Protein AF-A0A7S2ST32-F1 (afdb_monomer_lite)

Secondary structure (DSSP, 8-state):
----------------HHHHHHSTT---HHHHHHHHHHHHTTS-GGG-EEEEET-TTSHHHHHHHHHS--SEEEEEESSHHHHHHHHHHHHHHTT---TTSTT--SPP-EEEEES-TTSTTSSTT-TTTTS--

Foldseek 3Di:
DDDDDDDDDDDDPDPDPVVVVVCVPVDPLVVLVVVVCVVCPPPDQCDAEAEAEQCFLVPSQQSCQFQTNHVEREYEHQDVVRQVNNVVVVVVLQPDQCCVPPRTHRGHHYYYDHHHPVCQPVDPVRPCVPRPD

InterPro domains:
  IPR025789 Histone-lysine N-methyltransferase DOT1 domain [PF08123] (18-84)
  IPR029063 S-adenosyl-L-methionine-dependent methyltransferase superfamily [G3DSA:3.40.50.150] (15-133)
  IPR029063 S-adenosyl-L-methionine-dependent methyltransferase superfamily [SSF53335] (20-125)

Structure (mmCIF, N/CA/C/O backbone):
data_AF-A0A7S2ST32-F1
#
_entry.id   AF-A0A7S2ST32-F1
#
loop_
_atom_site.group_PDB
_atom_site.id
_atom_site.type_symbol
_atom_site.label_atom_id
_atom_site.label_alt_id
_atom_site.label_comp_id
_atom_site.label_asym_id
_atom_site.label_entity_id
_atom_site.label_seq_id
_atom_site.pdbx_PDB_ins_code
_atom_site.Cartn_x
_atom_site.Cartn_y
_atom_site.Cartn_z
_atom_site.occupancy
_atom_site.B_iso_or_equiv
_atom_site.auth_seq_id
_atom_site.auth_comp_id
_atom_site.auth_asym_id
_atom_site.auth_atom_id
_atom_site.pdbx_PDB_model_num
ATOM 1 N N . ALA A 1 1 ? -53.419 -14.654 -9.054 1.00 35.00 1 ALA A N 1
ATOM 2 C CA . ALA A 1 1 ? -52.667 -15.458 -10.040 1.00 35.00 1 ALA A CA 1
ATOM 3 C C . ALA A 1 1 ? -51.861 -14.472 -10.880 1.00 35.00 1 ALA A C 1
ATOM 5 O O . ALA A 1 1 ? -52.473 -13.630 -11.513 1.00 35.00 1 ALA A O 1
ATOM 6 N N . ALA A 1 2 ? -50.583 -14.254 -10.579 1.00 35.00 2 ALA A N 1
ATOM 7 C CA . ALA A 1 2 ? -49.409 -15.075 -10.908 1.00 35.00 2 ALA A CA 1
ATOM 8 C C . ALA A 1 2 ? -48.712 -14.560 -12.188 1.00 35.00 2 ALA A C 1
ATOM 10 O O . ALA A 1 2 ? -49.330 -14.404 -13.232 1.00 35.00 2 ALA A O 1
ATOM 11 N N . GLN A 1 3 ? -47.431 -14.251 -11.986 1.00 42.06 3 GLN A N 1
ATOM 12 C CA . GLN A 1 3 ? -46.360 -13.736 -12.847 1.00 42.06 3 GLN A CA 1
ATOM 13 C C . GLN A 1 3 ? -46.232 -14.396 -14.234 1.00 42.06 3 GLN A C 1
ATOM 15 O O . GLN A 1 3 ? -46.469 -15.594 -14.341 1.00 42.06 3 GLN A O 1
ATOM 20 N N . HIS A 1 4 ? -45.645 -13.683 -15.213 1.00 35.12 4 HIS A N 1
ATOM 21 C CA . HIS A 1 4 ? -44.395 -14.154 -15.834 1.00 35.12 4 HIS A CA 1
ATOM 22 C C . HIS A 1 4 ? -43.580 -13.045 -16.532 1.00 35.12 4 HIS A C 1
ATOM 24 O O . HIS A 1 4 ? -44.125 -12.072 -17.045 1.00 35.12 4 HIS A O 1
ATOM 30 N N . LEU A 1 5 ? -42.259 -13.226 -16.472 1.00 42.00 5 LEU A N 1
ATOM 31 C CA . LEU A 1 5 ? -41.159 -12.344 -16.869 1.00 42.00 5 LEU A CA 1
ATOM 32 C C . LEU A 1 5 ? -40.861 -12.424 -18.374 1.00 42.00 5 LEU A C 1
ATOM 34 O O . LEU A 1 5 ? -40.999 -13.485 -18.974 1.00 42.00 5 LEU A O 1
ATOM 38 N N . GLY A 1 6 ? -40.341 -11.335 -18.943 1.00 32.62 6 GLY A N 1
ATOM 39 C CA . GLY A 1 6 ? -39.681 -11.323 -20.249 1.00 32.62 6 GLY A CA 1
ATOM 40 C C . GLY A 1 6 ? -38.328 -10.628 -20.139 1.00 32.62 6 GLY A C 1
ATOM 41 O O . GLY A 1 6 ? -38.267 -9.410 -20.005 1.00 32.62 6 GLY A O 1
ATOM 42 N N . ALA A 1 7 ? -37.255 -11.418 -20.148 1.00 41.38 7 ALA A N 1
ATOM 43 C CA . ALA A 1 7 ? -35.873 -10.960 -20.176 1.00 41.38 7 ALA A CA 1
ATOM 44 C C . ALA A 1 7 ? -35.538 -10.346 -21.547 1.00 41.38 7 ALA A C 1
ATOM 46 O O . ALA A 1 7 ? -35.678 -11.007 -22.574 1.00 41.38 7 ALA A O 1
ATOM 47 N N . GLY A 1 8 ? -35.085 -9.091 -21.558 1.00 31.91 8 GLY A N 1
ATOM 48 C CA . GLY A 1 8 ? -34.488 -8.441 -22.724 1.00 31.91 8 GLY A CA 1
ATOM 49 C C . GLY A 1 8 ? -32.971 -8.450 -22.585 1.00 31.91 8 GLY A C 1
ATOM 50 O O . GLY A 1 8 ? -32.436 -7.816 -21.682 1.00 31.91 8 GLY A O 1
ATOM 51 N N . ALA A 1 9 ? -32.310 -9.221 -23.443 1.00 34.41 9 ALA A N 1
ATOM 52 C CA . ALA A 1 9 ? -30.877 -9.476 -23.449 1.00 34.41 9 ALA A CA 1
ATOM 53 C C . ALA A 1 9 ? -30.029 -8.191 -23.479 1.00 34.41 9 ALA A C 1
ATOM 55 O O . ALA A 1 9 ? -30.200 -7.340 -24.353 1.00 34.41 9 ALA A O 1
ATOM 56 N N . ALA A 1 10 ? -29.067 -8.097 -22.558 1.00 35.44 10 ALA A N 1
ATOM 57 C CA . ALA A 1 10 ? -27.942 -7.184 -22.689 1.00 35.44 10 ALA A CA 1
ATOM 58 C C . ALA A 1 10 ? -27.086 -7.659 -23.868 1.00 35.44 10 ALA A C 1
ATOM 60 O O . ALA A 1 10 ? -26.524 -8.755 -23.847 1.00 35.44 10 ALA A O 1
ATOM 61 N N . VAL A 1 11 ? -27.039 -6.856 -24.926 1.00 34.47 11 VAL A N 1
ATOM 62 C CA . VAL A 1 11 ? -26.192 -7.129 -26.082 1.00 34.47 11 VAL A CA 1
ATOM 63 C C . VAL A 1 11 ? -24.765 -6.741 -25.706 1.00 34.47 11 VAL A C 1
ATOM 65 O O . VAL A 1 11 ? -24.455 -5.559 -25.580 1.00 34.47 11 VAL A O 1
ATOM 68 N N . ALA A 1 12 ? -23.908 -7.738 -25.497 1.00 41.12 12 ALA A N 1
ATOM 69 C CA . ALA A 1 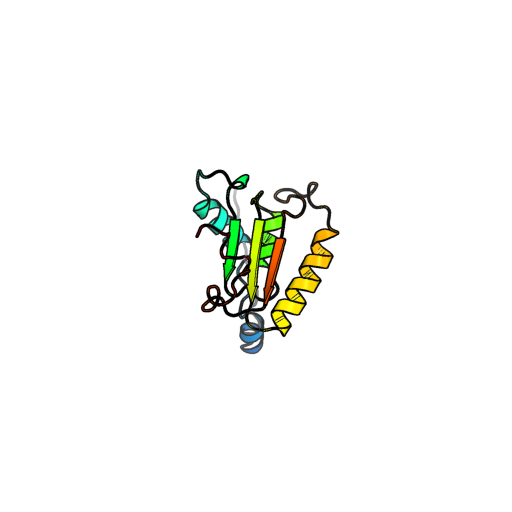12 ? -22.470 -7.541 -25.398 1.00 41.12 12 ALA A CA 1
ATOM 70 C C . ALA A 1 12 ? -21.929 -7.226 -26.801 1.00 41.12 12 ALA A C 1
ATOM 72 O O . ALA A 1 12 ? -21.907 -8.094 -27.674 1.00 41.12 12 ALA A O 1
ATOM 73 N N . PHE A 1 13 ? -21.534 -5.974 -27.026 1.00 36.31 13 PHE A N 1
ATOM 74 C CA . PHE A 1 13 ? -20.814 -5.545 -28.222 1.00 36.31 13 PHE A CA 1
ATOM 75 C C . PHE A 1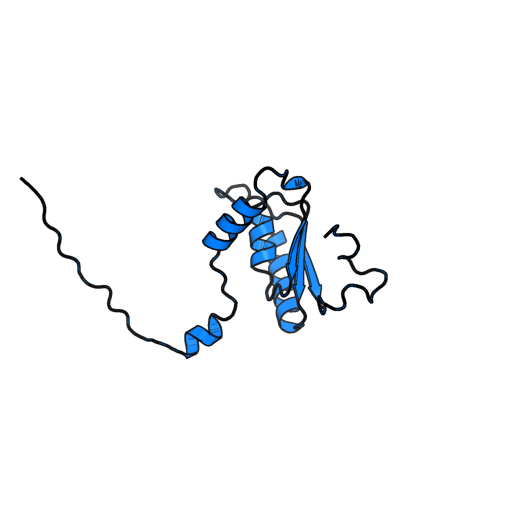 13 ? -19.366 -5.231 -27.847 1.00 36.31 13 PHE A C 1
ATOM 77 O O . PHE A 1 13 ? -19.127 -4.353 -27.024 1.00 36.31 13 PHE A O 1
ATOM 84 N N . GLY A 1 14 ? -18.432 -5.923 -28.504 1.00 39.19 14 GLY A N 1
ATOM 85 C CA . GLY A 1 14 ? -17.013 -5.564 -28.550 1.00 39.19 14 GLY A CA 1
ATOM 86 C C . GLY A 1 14 ? -16.127 -6.380 -27.615 1.00 39.19 14 GLY A C 1
ATOM 87 O O . GLY A 1 14 ? -15.874 -5.988 -26.484 1.00 39.19 14 GLY A O 1
ATOM 88 N N . SER A 1 15 ? -15.611 -7.505 -28.107 1.00 52.22 15 SER A N 1
ATOM 89 C CA . SER A 1 15 ? -14.385 -8.107 -27.581 1.00 52.22 15 SER A CA 1
ATOM 90 C C . SER A 1 15 ? -13.193 -7.282 -28.080 1.00 52.22 15 SER A C 1
ATOM 92 O O . SER A 1 15 ? -12.687 -7.545 -29.170 1.00 52.22 15 SER A O 1
ATOM 94 N N . ASP A 1 16 ? -12.795 -6.256 -27.328 1.00 46.31 16 ASP A N 1
ATOM 95 C CA . ASP A 1 16 ? -11.609 -5.447 -27.626 1.00 46.31 16 ASP A CA 1
ATOM 96 C C . ASP A 1 16 ? -10.392 -6.044 -26.903 1.00 46.31 16 ASP A C 1
ATOM 98 O O . ASP A 1 16 ? -10.195 -5.833 -25.704 1.00 46.31 16 ASP A O 1
ATOM 102 N N . GLU A 1 17 ? -9.529 -6.756 -27.631 1.00 46.97 17 GLU A N 1
ATOM 103 C CA . GLU A 1 17 ? -8.177 -7.119 -27.160 1.00 46.97 17 GLU A CA 1
ATOM 104 C C . GLU A 1 17 ? -7.405 -5.887 -26.639 1.00 46.97 17 GLU A C 1
ATOM 106 O O . GLU A 1 17 ? -6.625 -6.000 -25.698 1.00 46.97 17 GLU A O 1
ATOM 111 N N . ALA A 1 18 ? -7.711 -4.690 -27.156 1.00 46.44 18 ALA A N 1
ATOM 112 C CA . ALA A 1 18 ? -7.153 -3.416 -26.699 1.00 46.44 18 ALA A CA 1
ATOM 113 C C . ALA A 1 18 ? -7.605 -2.997 -25.284 1.00 46.44 18 ALA A C 1
ATOM 115 O O . ALA A 1 18 ? -6.863 -2.315 -24.578 1.00 46.44 18 ALA A O 1
ATOM 116 N N . THR A 1 19 ? -8.798 -3.406 -24.832 1.00 46.16 19 THR A N 1
ATOM 117 C CA . THR A 1 19 ? -9.223 -3.161 -23.442 1.00 46.16 19 THR A CA 1
ATOM 118 C C . THR A 1 19 ? -8.496 -4.074 -22.466 1.00 46.16 19 THR A C 1
ATOM 120 O O . THR A 1 19 ? -8.115 -3.615 -21.395 1.00 46.16 19 THR A O 1
ATOM 123 N N . ALA A 1 20 ? -8.206 -5.322 -22.842 1.00 45.69 20 ALA A N 1
ATOM 124 C CA . ALA A 1 20 ? -7.480 -6.259 -21.985 1.00 45.69 20 ALA A CA 1
ATOM 125 C C . ALA A 1 20 ? -6.044 -5.789 -21.668 1.00 45.69 20 ALA A C 1
ATOM 127 O O . ALA A 1 20 ? -5.600 -5.945 -20.532 1.00 45.69 20 ALA A O 1
ATOM 128 N N . GLU A 1 21 ? -5.355 -5.143 -22.618 1.00 43.50 21 GLU A N 1
ATOM 129 C CA . GLU A 1 21 ? -4.035 -4.522 -22.393 1.00 43.50 21 GLU A CA 1
ATOM 130 C C . GLU A 1 21 ? -4.087 -3.318 -21.437 1.00 43.50 21 GLU A C 1
ATOM 132 O O . GLU A 1 21 ? -3.155 -3.114 -20.663 1.00 43.50 21 GLU A O 1
ATOM 137 N N . LEU A 1 22 ? -5.189 -2.558 -21.426 1.00 42.16 22 LEU A N 1
ATOM 138 C CA . LEU A 1 22 ? -5.417 -1.472 -20.460 1.00 42.16 22 LEU A CA 1
ATOM 139 C C . LEU A 1 22 ? -5.937 -1.970 -19.101 1.00 42.16 22 LEU A C 1
ATOM 141 O O . LEU A 1 22 ? -5.850 -1.243 -18.117 1.00 42.16 22 LEU A O 1
ATOM 145 N N . THR A 1 23 ? -6.454 -3.202 -19.037 1.00 45.72 23 THR A N 1
ATOM 146 C CA . THR A 1 23 ? -6.960 -3.837 -17.803 1.00 45.72 23 THR A CA 1
ATOM 147 C C . THR A 1 23 ? -5.862 -4.620 -17.068 1.00 45.72 23 THR A C 1
ATOM 149 O O . THR A 1 23 ? -6.105 -5.176 -15.994 1.00 45.72 23 THR A O 1
ATOM 152 N N . TYR A 1 24 ? -4.642 -4.691 -17.618 1.00 40.44 24 TYR A N 1
ATOM 153 C CA . TYR A 1 24 ? -3.521 -5.371 -16.973 1.00 40.44 24 TYR A CA 1
ATOM 154 C C . TYR A 1 24 ? -3.196 -4.698 -15.627 1.00 40.44 24 TYR A C 1
ATOM 156 O O . TYR A 1 24 ? -2.606 -3.621 -15.578 1.00 40.44 24 TYR A O 1
ATOM 164 N N . GLY A 1 25 ? -3.614 -5.332 -14.525 1.00 55.16 25 GLY A N 1
ATOM 165 C CA . GLY A 1 25 ? -3.415 -4.846 -13.154 1.00 55.16 25 GLY A CA 1
ATOM 166 C C . GLY A 1 25 ? -4.661 -4.272 -12.463 1.00 55.16 25 GLY A C 1
ATOM 167 O O . GLY A 1 25 ? -4.586 -3.909 -11.285 1.00 55.16 25 GLY A O 1
ATOM 168 N N . GLU A 1 26 ? -5.827 -4.224 -13.120 1.00 65.12 26 GLU A N 1
ATOM 169 C CA . GLU A 1 26 ? -7.070 -3.831 -12.448 1.00 65.12 26 GLU A CA 1
ATOM 170 C C . GLU A 1 26 ? -7.640 -4.984 -11.605 1.00 65.12 26 GLU A C 1
ATOM 172 O O . GLU A 1 26 ? -8.555 -5.703 -11.986 1.00 65.12 26 GLU A O 1
ATOM 177 N N . PHE A 1 27 ? -7.088 -5.154 -10.408 1.00 71.44 27 PHE A N 1
ATOM 178 C CA . PHE A 1 27 ? -7.658 -5.983 -9.347 1.00 71.44 27 PHE A CA 1
ATOM 179 C C . PHE A 1 27 ? -9.077 -5.503 -8.964 1.00 71.44 27 PHE A C 1
ATOM 181 O O . PHE A 1 27 ? -9.279 -4.306 -8.737 1.00 71.44 27 PHE A O 1
ATOM 188 N N . ASP A 1 28 ? -10.065 -6.395 -8.879 1.00 86.38 28 ASP A N 1
ATOM 189 C CA . ASP A 1 28 ? -11.414 -6.008 -8.450 1.00 86.38 28 ASP A CA 1
ATOM 190 C C . ASP A 1 28 ? -11.385 -5.501 -6.999 1.00 86.38 28 ASP A C 1
ATOM 192 O O . ASP A 1 28 ? -10.934 -6.195 -6.085 1.00 86.38 28 ASP A O 1
ATOM 196 N N . PHE A 1 29 ? -11.837 -4.263 -6.783 1.00 84.94 29 PHE A N 1
ATOM 197 C CA . PHE A 1 29 ? -11.681 -3.621 -5.479 1.00 84.94 29 PHE A CA 1
ATOM 198 C C . PHE A 1 29 ? -12.532 -4.293 -4.400 1.00 84.94 29 PHE A C 1
ATOM 200 O O . PHE A 1 29 ? -12.117 -4.355 -3.247 1.00 84.94 29 PHE A O 1
ATOM 207 N N . ARG A 1 30 ? -13.703 -4.836 -4.753 1.00 87.94 30 ARG A N 1
ATOM 208 C CA . ARG A 1 30 ? -14.554 -5.513 -3.775 1.00 87.94 30 ARG A CA 1
ATOM 209 C C . ARG A 1 30 ? -13.924 -6.829 -3.333 1.00 87.94 30 ARG A C 1
ATOM 211 O O . ARG A 1 30 ? -13.813 -7.070 -2.135 1.00 87.94 30 ARG A O 1
ATOM 218 N N . PHE A 1 31 ? -13.465 -7.620 -4.293 1.00 90.69 31 PHE A N 1
ATOM 219 C CA . PHE A 1 31 ? -12.731 -8.853 -4.063 1.00 90.69 31 PHE A CA 1
ATOM 220 C C . PHE A 1 31 ? -11.477 -8.613 -3.218 1.00 90.69 31 PHE A C 1
ATOM 222 O O . PHE A 1 31 ? -11.206 -9.389 -2.309 1.00 90.69 31 PHE A O 1
ATOM 229 N N . PHE A 1 32 ? -10.752 -7.512 -3.447 1.00 91.94 32 PHE A N 1
ATOM 230 C CA . PHE A 1 32 ? -9.623 -7.114 -2.602 1.00 91.94 32 PHE A CA 1
ATOM 231 C C . PHE A 1 32 ? -10.025 -6.918 -1.141 1.00 91.94 32 PHE A C 1
ATOM 233 O O . PHE A 1 32 ? -9.391 -7.485 -0.256 1.00 91.94 32 PHE A O 1
ATOM 240 N N . ILE A 1 33 ? -11.089 -6.154 -0.878 1.00 92.50 33 ILE A N 1
ATOM 241 C CA . ILE A 1 33 ? -11.563 -5.942 0.494 1.00 92.50 33 ILE A CA 1
ATOM 242 C C . ILE A 1 33 ? -11.978 -7.263 1.143 1.00 92.50 33 ILE A C 1
ATOM 244 O O . ILE A 1 33 ? -11.608 -7.513 2.291 1.00 92.50 33 ILE A O 1
ATOM 248 N N . ASP A 1 34 ? -12.701 -8.119 0.422 1.00 94.19 34 ASP A N 1
ATOM 249 C CA . ASP A 1 34 ? -13.134 -9.418 0.944 1.00 94.19 34 ASP A CA 1
ATOM 250 C C . ASP A 1 34 ? -11.923 -10.328 1.254 1.00 94.19 34 ASP A C 1
ATOM 252 O O . ASP A 1 34 ? -11.857 -10.909 2.339 1.00 94.19 34 ASP A O 1
ATOM 256 N N . LEU A 1 35 ? -10.910 -10.359 0.378 1.00 95.19 35 LEU A N 1
ATOM 257 C CA . LEU A 1 35 ? -9.665 -11.113 0.573 1.00 95.19 35 LEU A CA 1
ATOM 258 C C . LEU A 1 35 ? -8.868 -10.625 1.791 1.00 95.19 35 LEU A C 1
ATOM 260 O O . LEU A 1 35 ? -8.430 -11.433 2.607 1.00 95.19 35 LEU A O 1
ATOM 264 N N . ILE A 1 36 ? -8.672 -9.311 1.931 1.00 95.06 36 ILE A N 1
ATOM 265 C CA . ILE A 1 36 ? -7.932 -8.749 3.070 1.00 95.06 36 ILE A CA 1
ATOM 266 C C . ILE A 1 36 ? -8.700 -8.953 4.377 1.00 95.06 36 ILE A C 1
ATOM 268 O O . ILE A 1 36 ? -8.089 -9.272 5.394 1.00 95.06 36 ILE A O 1
ATOM 272 N N . THR A 1 37 ? -10.030 -8.840 4.355 1.00 95.00 37 THR A N 1
ATOM 273 C CA . THR A 1 37 ? -10.873 -9.131 5.525 1.00 95.00 37 THR A CA 1
ATOM 274 C C . THR A 1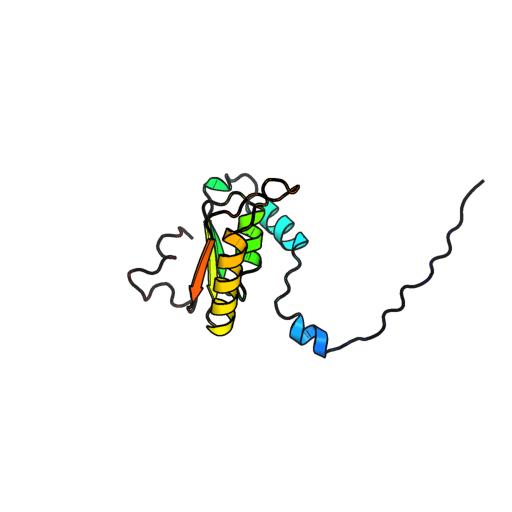 37 ? -10.683 -10.573 5.996 1.00 95.00 37 THR A C 1
ATOM 276 O O . THR A 1 37 ? -10.526 -10.813 7.192 1.00 95.00 37 THR A O 1
ATOM 279 N N . GLU A 1 38 ? -10.655 -11.531 5.067 1.00 96.69 38 GLU A N 1
ATOM 280 C CA . GLU A 1 38 ? -10.389 -12.935 5.385 1.00 96.69 38 GLU A CA 1
ATOM 281 C C . GLU A 1 38 ? -8.962 -13.146 5.914 1.00 96.69 38 GLU A C 1
ATOM 283 O O . GLU A 1 38 ? -8.781 -13.824 6.924 1.00 96.69 38 GLU A O 1
ATOM 288 N N . ALA A 1 39 ? -7.961 -12.524 5.282 1.00 94.50 39 ALA A N 1
ATOM 289 C CA . ALA A 1 39 ? -6.556 -12.661 5.661 1.00 94.50 39 ALA A CA 1
ATOM 290 C C . ALA A 1 39 ? -6.240 -12.082 7.051 1.00 94.50 39 ALA A C 1
ATOM 292 O O . ALA A 1 39 ? -5.482 -12.689 7.803 1.00 94.50 39 ALA A O 1
ATOM 293 N N . VAL A 1 40 ? -6.829 -10.934 7.410 1.00 94.56 40 VAL A N 1
ATOM 294 C CA . VAL A 1 40 ? -6.702 -10.345 8.757 1.00 94.56 40 VAL A CA 1
ATOM 295 C C . VAL A 1 40 ? -7.362 -11.247 9.805 1.00 94.56 40 VAL A C 1
ATOM 297 O O . VAL A 1 40 ? -6.848 -11.402 10.916 1.00 94.56 40 VAL A O 1
ATOM 300 N N . GLY A 1 41 ? -8.496 -11.866 9.463 1.00 93.75 41 GLY A N 1
ATOM 301 C CA . GLY A 1 41 ? -9.182 -12.833 10.313 1.00 93.75 41 GLY A CA 1
ATOM 302 C C . GLY A 1 41 ? -9.512 -12.280 11.704 1.00 93.75 41 GLY A C 1
ATOM 303 O O . GLY A 1 41 ? -10.339 -11.384 11.855 1.00 93.75 41 GLY A O 1
ATOM 304 N N . HIS A 1 42 ? -8.886 -12.847 12.739 1.00 93.00 42 HIS A N 1
ATOM 305 C CA . HIS A 1 42 ? -9.075 -12.445 14.142 1.00 93.00 42 HIS A CA 1
ATOM 306 C C . HIS A 1 42 ? -7.947 -11.565 14.700 1.00 93.00 42 HIS A C 1
ATOM 308 O O . HIS A 1 42 ? -7.936 -11.278 15.897 1.00 93.00 42 HIS A O 1
ATOM 314 N N . GLN A 1 43 ? -6.974 -11.183 13.873 1.00 94.81 43 GLN A N 1
ATOM 315 C CA . GLN A 1 43 ? -5.875 -10.319 14.293 1.00 94.81 43 GLN A CA 1
ATOM 316 C C . GLN A 1 43 ? -6.360 -8.876 14.473 1.00 94.81 43 GLN A C 1
ATOM 318 O O . GLN A 1 43 ? -7.349 -8.464 13.871 1.00 94.81 43 GLN A O 1
ATOM 323 N N . ASP A 1 44 ? -5.648 -8.104 15.295 1.00 94.69 44 ASP A N 1
ATOM 324 C CA . ASP A 1 44 ? -5.899 -6.671 15.446 1.00 94.69 44 ASP A CA 1
ATOM 325 C C . ASP A 1 44 ? -5.261 -5.902 14.271 1.00 94.69 44 ASP A C 1
ATOM 327 O O . ASP A 1 44 ? -4.028 -5.824 14.211 1.00 94.69 44 ASP A O 1
ATOM 331 N N . PRO A 1 45 ? -6.051 -5.341 13.333 1.00 93.62 45 PRO A N 1
ATOM 332 C CA . PRO A 1 45 ? -5.516 -4.626 12.178 1.00 93.62 45 PRO A CA 1
ATOM 333 C C . PRO A 1 45 ? -4.659 -3.415 12.563 1.00 93.62 45 PRO A C 1
ATOM 335 O O . PRO A 1 45 ? -3.709 -3.118 11.842 1.00 93.62 45 PRO A O 1
ATOM 338 N N . GLU A 1 46 ? -4.895 -2.768 13.708 1.00 95.19 46 GLU A N 1
ATOM 339 C CA . GLU A 1 46 ? -4.096 -1.613 14.154 1.00 95.19 46 GLU A CA 1
ATOM 340 C C . GLU A 1 46 ? -2.636 -1.976 14.468 1.00 95.19 46 GLU A C 1
ATOM 342 O O . GLU A 1 46 ? -1.768 -1.102 14.509 1.00 95.19 46 GLU A O 1
ATOM 347 N N . GLN A 1 47 ? -2.336 -3.269 14.637 1.00 93.69 47 GLN A N 1
ATOM 348 C CA . GLN A 1 47 ? -0.980 -3.791 14.827 1.00 93.69 47 GLN A CA 1
ATOM 349 C C . GLN A 1 47 ? -0.343 -4.311 13.532 1.00 93.69 47 GLN A C 1
ATOM 351 O O . GLN A 1 47 ? 0.841 -4.649 13.524 1.00 93.69 47 GLN A O 1
ATOM 356 N N . LEU A 1 48 ? -1.100 -4.383 12.435 1.00 93.88 48 LEU A N 1
ATOM 357 C CA . LEU A 1 48 ? -0.644 -4.951 11.169 1.00 93.88 48 LEU A CA 1
ATOM 358 C C . LEU A 1 48 ? -0.194 -3.866 10.189 1.00 93.88 48 LEU A C 1
ATOM 360 O O . LEU A 1 48 ? -0.704 -2.745 10.170 1.00 93.88 48 LEU A O 1
ATOM 364 N N . THR A 1 49 ? 0.763 -4.222 9.335 1.00 93.38 49 THR A N 1
ATOM 365 C CA . THR A 1 49 ? 1.187 -3.406 8.196 1.00 93.38 49 THR A CA 1
ATOM 366 C C . THR A 1 49 ? 0.792 -4.116 6.907 1.00 93.38 49 THR A C 1
ATOM 368 O O . THR A 1 49 ? 1.162 -5.267 6.699 1.00 93.38 49 THR A O 1
ATOM 371 N N . PHE A 1 50 ? 0.058 -3.425 6.036 1.00 95.19 50 PHE A N 1
ATOM 372 C CA . PHE A 1 50 ? -0.221 -3.907 4.686 1.00 95.19 50 PHE A CA 1
ATOM 373 C C . PHE A 1 50 ? 0.953 -3.555 3.768 1.00 95.19 50 PHE A C 1
ATOM 375 O O . PHE A 1 50 ? 1.389 -2.403 3.752 1.00 95.19 50 PHE A O 1
ATOM 382 N N . LEU A 1 51 ? 1.464 -4.528 3.012 1.00 94.00 51 LEU A N 1
ATOM 383 C CA . LEU A 1 51 ? 2.57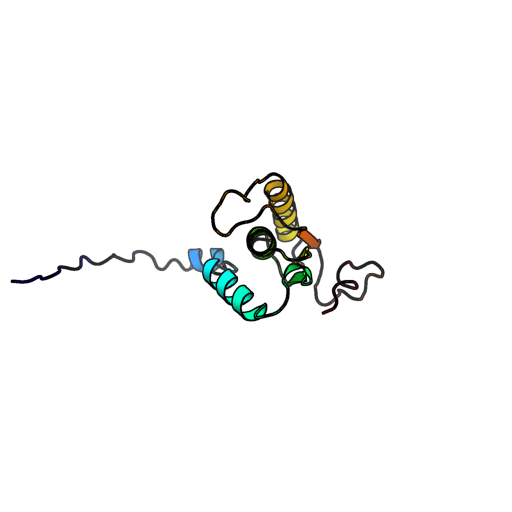0 -4.349 2.071 1.00 94.00 51 LEU A CA 1
ATOM 384 C C . LEU A 1 51 ? 2.178 -4.887 0.692 1.00 94.00 51 LEU A C 1
ATOM 386 O O . LEU A 1 51 ? 1.895 -6.073 0.546 1.00 94.00 51 LEU A O 1
ATOM 390 N N . ASP A 1 52 ? 2.205 -4.012 -0.309 1.00 94.38 52 ASP A N 1
ATOM 391 C CA . ASP A 1 52 ? 1.931 -4.330 -1.709 1.00 94.38 52 ASP A CA 1
ATOM 392 C C . ASP A 1 52 ? 3.240 -4.374 -2.516 1.00 94.38 52 ASP A C 1
ATOM 394 O O . ASP A 1 52 ? 3.967 -3.377 -2.610 1.00 94.38 52 ASP A O 1
ATOM 398 N N . LEU A 1 53 ? 3.563 -5.547 -3.068 1.00 92.88 53 LEU A N 1
ATOM 399 C CA . LEU A 1 53 ? 4.778 -5.795 -3.847 1.00 92.88 53 LEU A CA 1
ATOM 400 C C . LEU A 1 53 ? 4.456 -5.705 -5.340 1.00 92.88 53 LEU A C 1
ATOM 402 O O . LEU A 1 53 ? 3.709 -6.527 -5.864 1.00 92.88 53 LEU A O 1
ATOM 406 N N . GLY A 1 54 ? 5.043 -4.726 -6.029 1.00 92.75 54 GLY A N 1
ATOM 407 C CA . GLY A 1 54 ? 4.604 -4.349 -7.375 1.00 92.75 54 GLY A CA 1
ATOM 408 C C . GLY A 1 54 ? 3.346 -3.484 -7.322 1.00 92.75 54 GLY A C 1
ATOM 409 O O . GLY A 1 54 ? 2.365 -3.763 -8.006 1.00 92.75 54 GLY A O 1
ATOM 410 N N . SER A 1 55 ? 3.362 -2.446 -6.479 1.00 94.69 55 SER A N 1
ATOM 411 C CA . SER A 1 55 ? 2.173 -1.658 -6.134 1.00 94.69 55 SER A CA 1
ATOM 412 C C . SER A 1 55 ? 1.599 -0.821 -7.282 1.00 94.69 55 SER A C 1
ATOM 414 O O . SER A 1 55 ? 0.537 -0.203 -7.137 1.00 94.69 55 SER A O 1
ATOM 416 N N . GLY A 1 56 ? 2.304 -0.727 -8.414 1.00 94.69 56 GLY A N 1
ATOM 417 C CA . GLY A 1 56 ? 1.902 0.059 -9.570 1.00 94.69 56 GLY A CA 1
ATOM 418 C C . GLY A 1 56 ? 1.633 1.514 -9.195 1.00 94.69 56 GLY A C 1
ATOM 419 O O . GLY A 1 56 ? 2.449 2.178 -8.560 1.00 94.69 56 GLY A O 1
ATOM 420 N N . ALA A 1 57 ? 0.447 2.004 -9.558 1.00 95.44 57 ALA A N 1
ATOM 421 C CA . ALA A 1 57 ? -0.022 3.352 -9.237 1.00 95.44 57 ALA A CA 1
ATOM 422 C C . ALA A 1 57 ? -0.535 3.524 -7.784 1.00 95.44 57 ALA A C 1
ATOM 424 O O . ALA A 1 57 ? -1.168 4.534 -7.480 1.00 95.44 57 ALA A O 1
ATOM 425 N N . GLY A 1 58 ? -0.327 2.543 -6.898 1.00 95.12 58 GLY A N 1
ATOM 426 C CA . GLY A 1 58 ? -0.641 2.640 -5.465 1.00 95.12 58 GLY A CA 1
ATOM 427 C C . GLY A 1 58 ? -2.105 2.398 -5.097 1.00 95.12 58 GLY A C 1
ATOM 428 O O . GLY A 1 58 ? -2.513 2.665 -3.967 1.00 95.12 58 GLY A O 1
ATOM 429 N N . ARG A 1 59 ? -2.928 1.895 -6.024 1.00 95.00 59 ARG A N 1
ATOM 430 C CA . ARG A 1 59 ? -4.381 1.771 -5.816 1.00 95.00 59 ARG A CA 1
ATOM 431 C C . ARG A 1 59 ? -4.740 0.869 -4.632 1.00 95.00 59 ARG A C 1
ATOM 433 O O . ARG A 1 59 ? -5.632 1.228 -3.869 1.00 95.00 59 ARG A O 1
ATOM 440 N N . LEU A 1 60 ? -4.065 -0.272 -4.466 1.00 95.56 60 LEU A N 1
ATOM 441 C CA . LEU A 1 60 ? -4.347 -1.188 -3.353 1.00 95.56 60 LEU A CA 1
ATOM 442 C C . LEU A 1 60 ? -3.790 -0.667 -2.028 1.00 95.56 60 LEU A C 1
ATOM 444 O O . LEU A 1 60 ? -4.464 -0.791 -1.013 1.00 95.56 60 LEU A O 1
ATOM 448 N N . VAL A 1 61 ? -2.631 -0.002 -2.044 1.00 96.81 61 VAL A N 1
ATOM 449 C CA . VAL A 1 61 ? -2.067 0.687 -0.869 1.00 96.81 61 VAL A CA 1
ATOM 450 C C . VAL A 1 61 ? -3.051 1.724 -0.327 1.00 96.81 61 VAL A C 1
ATOM 452 O O . VAL A 1 61 ? -3.405 1.687 0.849 1.00 96.81 61 VAL A O 1
ATOM 455 N N . LEU A 1 62 ? -3.541 2.618 -1.192 1.00 96.56 62 LEU A N 1
ATOM 456 C CA . LEU A 1 62 ? -4.510 3.645 -0.804 1.00 96.56 62 LEU A CA 1
ATOM 457 C C . LEU A 1 62 ? -5.858 3.034 -0.427 1.00 96.56 62 LEU A C 1
ATOM 459 O O . LEU A 1 62 ? -6.477 3.446 0.548 1.00 96.56 62 LEU A O 1
ATOM 463 N N . GLY A 1 63 ? -6.308 2.036 -1.183 1.00 95.19 63 GLY A N 1
ATOM 464 C CA . GLY A 1 63 ? -7.540 1.317 -0.902 1.00 95.19 63 GLY A CA 1
ATOM 465 C C . GLY A 1 63 ? -7.538 0.659 0.475 1.00 95.19 63 GLY A C 1
ATOM 466 O O . GLY A 1 63 ? -8.486 0.838 1.235 1.00 95.19 63 GLY A O 1
ATOM 467 N N . ALA A 1 64 ? -6.454 -0.034 0.827 1.00 96.38 64 ALA A N 1
ATOM 468 C CA . ALA A 1 64 ? -6.263 -0.592 2.158 1.00 96.38 64 ALA A CA 1
ATOM 469 C C . ALA A 1 64 ? -6.243 0.510 3.222 1.00 96.38 64 ALA A C 1
ATOM 471 O O . ALA A 1 64 ? -6.965 0.409 4.210 1.00 96.38 64 ALA A O 1
ATOM 472 N N . GLY A 1 65 ? -5.488 1.587 2.982 1.00 96.88 65 GLY A N 1
ATOM 473 C CA . GLY A 1 65 ? -5.361 2.708 3.912 1.00 96.88 65 GLY A CA 1
ATOM 474 C C . GLY A 1 65 ? -6.651 3.495 4.137 1.00 96.88 65 GLY A C 1
ATOM 475 O O . GLY A 1 65 ? -6.771 4.181 5.145 1.00 96.88 65 GLY A O 1
ATOM 476 N N . PHE A 1 66 ? -7.626 3.413 3.234 1.00 96.69 66 PHE A N 1
ATOM 477 C CA . PHE A 1 66 ? -8.941 4.009 3.445 1.00 96.69 66 PHE A CA 1
ATOM 478 C C . PHE A 1 66 ? -9.973 3.046 4.037 1.00 96.69 66 PHE A C 1
ATOM 480 O O . PHE A 1 66 ? -10.993 3.520 4.523 1.00 96.69 66 PHE A O 1
ATOM 487 N N . VAL A 1 67 ? -9.780 1.728 3.969 1.00 95.69 67 VAL A N 1
ATOM 488 C CA . VAL A 1 67 ? -10.809 0.754 4.388 1.00 95.69 67 VAL A CA 1
ATOM 489 C C . VAL A 1 67 ? -10.465 0.076 5.711 1.00 95.69 67 VAL A C 1
ATOM 491 O O . VAL A 1 67 ? -11.360 -0.214 6.504 1.00 95.69 67 VAL A O 1
ATOM 494 N N . PHE A 1 68 ? -9.182 -0.150 5.978 1.00 95.69 68 PHE A N 1
ATOM 495 C CA . PHE A 1 68 ? -8.719 -0.857 7.165 1.00 95.69 68 PHE A CA 1
ATOM 496 C C . PHE A 1 68 ? -7.890 0.069 8.056 1.00 95.69 68 PHE A C 1
ATOM 498 O O . PHE A 1 68 ? -7.099 0.862 7.544 1.00 95.69 68 PHE A O 1
ATOM 505 N N . PRO A 1 69 ? -7.994 -0.055 9.388 1.00 95.62 69 PRO A N 1
ATOM 506 C CA . PRO A 1 69 ? -7.215 0.746 10.324 1.00 95.62 69 PRO A CA 1
ATOM 507 C C . PRO A 1 69 ? -5.803 0.162 10.508 1.00 95.62 69 PRO A C 1
ATOM 509 O O . PRO A 1 69 ? -5.360 -0.050 11.628 1.00 95.62 69 PRO A O 1
ATOM 512 N N . PHE A 1 70 ? -5.099 -0.161 9.419 1.00 96.06 70 PHE A N 1
ATOM 513 C CA . PHE A 1 70 ? -3.738 -0.694 9.508 1.00 96.06 70 PHE A CA 1
ATOM 514 C C . PHE A 1 70 ? -2.770 0.313 10.131 1.00 96.06 70 PHE A C 1
ATOM 516 O O . PHE A 1 70 ? -2.856 1.511 9.859 1.00 96.06 70 PHE A O 1
ATOM 523 N N . ARG A 1 71 ? -1.766 -0.183 10.870 1.00 95.31 71 ARG A N 1
ATOM 524 C CA . ARG A 1 71 ? -0.653 0.631 11.400 1.00 95.31 71 ARG A CA 1
ATOM 525 C C . ARG A 1 71 ? -0.009 1.482 10.305 1.00 95.31 71 ARG A C 1
ATOM 527 O O . ARG A 1 71 ? 0.364 2.632 10.532 1.00 95.31 71 ARG A O 1
ATOM 534 N N . ALA A 1 72 ? 0.176 0.870 9.136 1.00 94.56 72 ALA A N 1
ATOM 535 C CA . ALA A 1 72 ? 0.640 1.517 7.918 1.00 94.56 72 ALA A CA 1
ATOM 536 C C . ALA A 1 72 ? 0.283 0.677 6.683 1.00 94.56 72 ALA A C 1
ATOM 538 O O . ALA A 1 72 ? 0.184 -0.548 6.774 1.00 94.56 72 ALA A O 1
ATOM 539 N N . CYS A 1 73 ? 0.168 1.331 5.529 1.00 96.44 73 CYS A N 1
ATOM 540 C CA . CYS A 1 73 ? 0.068 0.693 4.216 1.00 96.44 73 CYS A CA 1
ATOM 541 C C . CYS A 1 73 ? 1.262 1.112 3.350 1.00 96.44 73 CYS A C 1
ATOM 543 O O . CYS A 1 73 ? 1.534 2.299 3.175 1.00 96.44 73 CYS A O 1
ATOM 545 N N . LEU A 1 74 ? 1.998 0.144 2.816 1.00 94.94 74 LEU A N 1
ATOM 546 C CA . LEU A 1 74 ? 3.260 0.361 2.119 1.00 94.94 74 LEU A CA 1
ATOM 547 C C . LEU A 1 74 ? 3.197 -0.236 0.712 1.00 94.94 74 LEU A C 1
ATOM 549 O O . LEU A 1 74 ? 2.655 -1.322 0.532 1.00 94.94 74 LEU A O 1
ATOM 553 N N . GLY A 1 75 ? 3.769 0.454 -0.271 1.00 94.19 75 GLY A N 1
ATOM 554 C CA . GLY A 1 75 ? 3.891 -0.039 -1.647 1.00 94.19 75 GLY A CA 1
ATOM 555 C C . GLY A 1 75 ? 5.324 -0.003 -2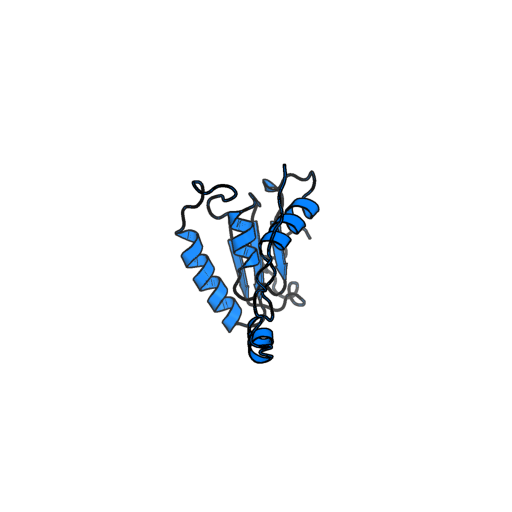.156 1.00 94.19 75 GLY A C 1
ATOM 556 O O . GLY A 1 75 ? 6.043 0.965 -1.896 1.00 94.19 75 GLY A O 1
ATOM 557 N N . VAL A 1 76 ? 5.734 -1.029 -2.899 1.00 93.06 76 VAL A N 1
ATOM 558 C CA . VAL A 1 76 ? 7.014 -1.063 -3.623 1.00 93.06 76 VAL A CA 1
ATOM 559 C C . VAL A 1 76 ? 6.748 -1.197 -5.106 1.00 93.06 76 VAL A C 1
ATOM 561 O O . VAL A 1 76 ? 6.057 -2.122 -5.520 1.00 93.06 76 VAL A O 1
ATOM 564 N N . GLU A 1 77 ? 7.334 -0.317 -5.908 1.00 93.94 77 GLU A N 1
ATOM 565 C CA . GLU A 1 77 ? 7.198 -0.347 -7.360 1.00 93.94 77 GLU A CA 1
ATOM 566 C C . GLU A 1 77 ? 8.557 -0.147 -8.034 1.00 93.94 77 GLU A C 1
ATOM 568 O O . GLU A 1 77 ? 9.291 0.787 -7.711 1.00 93.94 77 GLU A O 1
ATOM 573 N N . THR A 1 78 ? 8.892 -1.018 -8.985 1.00 93.38 78 THR A N 1
ATOM 574 C CA . THR A 1 78 ? 10.185 -0.983 -9.680 1.00 93.38 78 THR A CA 1
ATOM 575 C C . THR A 1 78 ? 10.183 -0.003 -10.852 1.00 93.38 78 THR A C 1
ATOM 577 O O . THR A 1 78 ? 11.206 0.609 -11.150 1.00 93.38 78 THR A O 1
ATOM 580 N N . VAL A 1 79 ? 9.030 0.199 -11.498 1.00 94.56 79 VAL A N 1
ATOM 581 C CA . VAL A 1 79 ? 8.853 1.090 -12.646 1.00 94.56 79 VAL A CA 1
ATOM 582 C C . VAL A 1 79 ? 8.707 2.539 -12.159 1.00 94.56 79 VAL A C 1
ATOM 584 O O . VAL A 1 79 ? 7.646 2.911 -11.646 1.00 94.56 79 VAL A O 1
ATOM 587 N N . PRO A 1 80 ? 9.701 3.425 -12.387 1.00 94.44 80 PRO A N 1
ATOM 588 C CA . PRO A 1 80 ? 9.698 4.765 -11.789 1.00 94.44 80 PRO A CA 1
ATOM 589 C C . PRO A 1 80 ? 8.504 5.631 -12.203 1.00 94.44 80 PRO A C 1
ATOM 591 O O . PRO A 1 80 ? 8.016 6.442 -11.422 1.00 94.44 80 PRO A O 1
ATOM 594 N N . ALA A 1 81 ? 7.998 5.447 -13.426 1.00 97.25 81 ALA A N 1
ATOM 595 C CA . ALA A 1 81 ? 6.827 6.173 -13.908 1.00 97.25 81 ALA A CA 1
ATOM 596 C C . ALA A 1 81 ? 5.544 5.797 -13.144 1.00 97.25 81 ALA A C 1
ATOM 598 O O . ALA A 1 81 ? 4.740 6.677 -12.843 1.00 97.25 81 ALA A O 1
ATOM 599 N N . LEU A 1 82 ? 5.358 4.516 -12.800 1.00 96.44 82 LEU A N 1
ATOM 600 C CA . LEU A 1 82 ? 4.213 4.063 -12.003 1.00 96.44 82 LEU A CA 1
ATOM 601 C C . LEU A 1 82 ? 4.348 4.512 -10.548 1.00 96.44 82 LEU A C 1
ATOM 603 O O . LEU A 1 82 ? 3.385 5.025 -9.980 1.00 96.44 82 LEU A O 1
ATOM 607 N N . HIS A 1 83 ? 5.558 4.426 -9.991 1.00 95.81 83 HIS A N 1
ATOM 608 C CA . HIS A 1 83 ? 5.854 4.965 -8.668 1.00 95.81 83 HIS A CA 1
ATOM 609 C C . HIS A 1 83 ? 5.522 6.462 -8.573 1.00 95.81 83 HIS A C 1
ATOM 611 O O . HIS A 1 83 ? 4.818 6.875 -7.657 1.00 95.81 83 HIS A O 1
ATOM 617 N N . TYR A 1 84 ? 5.935 7.267 -9.557 1.00 97.62 84 TYR A N 1
ATOM 618 C CA . TYR A 1 84 ? 5.603 8.693 -9.602 1.00 97.62 84 TYR A CA 1
ATOM 619 C C . TYR A 1 84 ? 4.086 8.943 -9.611 1.00 97.62 84 TYR A C 1
ATOM 621 O O . TYR A 1 84 ? 3.586 9.821 -8.907 1.00 97.62 84 TYR A O 1
ATOM 629 N N . ILE A 1 85 ? 3.324 8.153 -10.377 1.00 98.06 85 ILE A N 1
ATOM 630 C CA . ILE A 1 85 ? 1.855 8.235 -10.368 1.00 98.06 85 ILE A CA 1
ATOM 631 C C . ILE A 1 85 ? 1.311 7.916 -8.970 1.00 98.06 85 ILE A C 1
ATOM 633 O O . ILE A 1 85 ? 0.416 8.619 -8.495 1.00 98.06 85 ILE A O 1
ATOM 637 N N . SER A 1 86 ? 1.867 6.906 -8.300 1.00 97.31 86 SER A N 1
ATOM 638 C CA . SER A 1 86 ? 1.503 6.551 -6.929 1.00 97.31 86 SER A CA 1
ATOM 639 C C . SER A 1 86 ? 1.787 7.678 -5.932 1.00 97.31 86 SER A C 1
ATOM 641 O O . SER A 1 86 ? 0.931 7.977 -5.103 1.00 97.31 86 SER A O 1
ATOM 643 N N . GLU A 1 87 ? 2.937 8.350 -6.019 1.00 98.00 87 GLU A N 1
ATOM 644 C CA . GLU A 1 87 ? 3.259 9.497 -5.156 1.00 98.00 87 GLU A CA 1
ATOM 645 C C . GLU A 1 87 ? 2.258 10.646 -5.347 1.00 98.00 87 GLU A C 1
ATOM 647 O O . GLU A 1 87 ? 1.760 11.224 -4.378 1.00 98.00 87 GLU A O 1
ATOM 652 N N . VAL A 1 88 ? 1.900 10.947 -6.600 1.00 98.31 88 VAL A N 1
ATOM 653 C CA . VAL A 1 88 ? 0.887 11.965 -6.916 1.00 98.31 88 VAL A CA 1
ATOM 654 C C . VAL A 1 88 ? -0.491 11.559 -6.384 1.00 98.31 88 VAL A C 1
ATOM 656 O O . VAL A 1 88 ? -1.225 12.408 -5.871 1.00 98.31 88 VAL A O 1
ATOM 659 N N . ALA A 1 89 ? -0.866 10.284 -6.502 1.00 97.62 89 ALA A N 1
ATOM 660 C CA . ALA A 1 89 ? -2.125 9.767 -5.974 1.00 97.62 89 ALA A CA 1
ATOM 661 C C . ALA A 1 89 ? -2.170 9.842 -4.441 1.00 97.62 89 ALA A C 1
ATOM 663 O O . ALA A 1 89 ? -3.173 10.297 -3.891 1.00 97.62 89 ALA A O 1
ATOM 664 N N . LEU A 1 90 ? -1.076 9.481 -3.765 1.00 97.50 90 LEU A N 1
ATOM 665 C CA . LEU A 1 90 ? -0.932 9.575 -2.315 1.00 97.50 90 LEU A CA 1
ATOM 666 C C . LEU A 1 90 ? -1.077 11.019 -1.826 1.00 97.50 90 LEU A C 1
ATOM 668 O O . LEU A 1 90 ? -1.927 11.286 -0.980 1.00 97.50 90 LEU A O 1
ATOM 672 N N . ALA A 1 91 ? -0.348 11.965 -2.422 1.00 97.69 91 ALA A N 1
ATOM 673 C CA . ALA A 1 91 ? -0.440 13.379 -2.052 1.00 97.69 91 ALA A CA 1
ATOM 674 C C . ALA A 1 91 ? -1.868 13.935 -2.203 1.00 97.69 91 ALA A C 1
ATOM 676 O O . ALA A 1 91 ? -2.313 14.769 -1.416 1.00 97.69 91 ALA A O 1
ATOM 677 N N . ARG A 1 92 ? -2.623 13.464 -3.206 1.00 96.75 92 ARG A N 1
ATOM 678 C CA . ARG A 1 92 ? -4.047 13.808 -3.354 1.00 96.75 92 ARG A CA 1
ATOM 679 C C . ARG A 1 92 ? -4.896 13.149 -2.270 1.00 96.75 92 ARG A C 1
ATOM 681 O O . ARG A 1 92 ? -5.745 13.819 -1.686 1.00 96.75 92 ARG A O 1
ATOM 688 N N . ALA A 1 93 ? -4.674 11.867 -2.003 1.00 96.06 93 ALA A N 1
ATOM 689 C CA . ALA A 1 93 ? -5.428 11.089 -1.029 1.00 96.06 93 ALA A CA 1
ATOM 690 C C . ALA A 1 93 ? -5.297 11.643 0.400 1.00 96.06 93 ALA A C 1
ATOM 692 O O . ALA A 1 93 ? -6.292 11.689 1.117 1.00 96.06 93 ALA A O 1
ATOM 693 N N . GLU A 1 94 ? -4.121 12.144 0.789 1.00 95.31 94 GLU A N 1
ATOM 694 C CA . GLU A 1 94 ? -3.878 12.775 2.100 1.00 95.31 94 GLU A CA 1
ATOM 695 C C . GLU A 1 94 ? -4.769 14.001 2.368 1.00 95.31 94 GLU A C 1
ATOM 697 O O . GLU A 1 94 ? -5.023 14.357 3.520 1.00 95.31 94 GLU A O 1
ATOM 702 N N . THR A 1 95 ? -5.274 14.649 1.313 1.00 95.12 95 THR A N 1
ATOM 703 C CA . THR A 1 95 ? -6.185 15.798 1.437 1.00 95.12 95 THR A CA 1
ATOM 704 C C . THR A 1 95 ? -7.649 15.394 1.625 1.00 95.12 95 THR A C 1
ATOM 706 O O . THR A 1 95 ? -8.484 16.244 1.945 1.00 95.12 95 THR A O 1
ATOM 709 N N . LEU A 1 96 ? -7.982 14.115 1.427 1.00 93.25 96 LEU A N 1
ATOM 710 C CA . LEU A 1 96 ? -9.352 13.621 1.499 1.00 93.25 96 LEU A CA 1
ATOM 711 C C . LEU A 1 96 ? -9.788 13.377 2.948 1.00 93.25 96 LEU A C 1
ATOM 713 O O . LEU A 1 96 ? -9.011 12.971 3.812 1.00 93.25 96 LEU A O 1
ATOM 717 N N . LYS A 1 97 ? -11.079 13.601 3.196 1.00 91.75 97 LYS A N 1
ATOM 718 C CA . LYS A 1 97 ? -11.756 13.259 4.449 1.00 91.75 97 LYS A CA 1
ATOM 719 C C . LYS A 1 97 ? -12.867 12.273 4.143 1.00 91.75 97 LYS A C 1
ATOM 721 O O . LYS A 1 97 ? -13.832 12.618 3.464 1.00 91.75 97 LYS A O 1
ATOM 726 N N . CYS A 1 98 ? -12.694 11.049 4.622 1.00 88.62 98 CYS A N 1
ATOM 727 C CA . CYS A 1 98 ? -13.491 9.893 4.216 1.00 88.62 98 CYS A CA 1
ATOM 728 C C . CYS A 1 98 ? -14.201 9.222 5.397 1.00 88.62 98 CYS A C 1
ATOM 730 O O . CYS A 1 98 ? -15.108 8.432 5.174 1.00 88.62 98 CYS A O 1
ATOM 732 N N . SER A 1 99 ? -13.890 9.608 6.639 1.00 83.56 99 SER A N 1
ATOM 733 C CA . SER A 1 99 ? -14.551 9.141 7.872 1.00 83.56 99 SER A CA 1
ATOM 734 C C . SER A 1 99 ? -16.082 9.315 7.923 1.00 83.56 99 SER A C 1
ATOM 736 O O . SER A 1 99 ? -16.738 8.731 8.782 1.00 83.56 99 SER A O 1
ATOM 738 N N . GLY A 1 100 ? -16.674 10.101 7.017 1.00 80.44 100 GLY A N 1
ATOM 739 C CA . GLY A 1 100 ? -18.129 10.229 6.862 1.00 80.44 100 GLY A CA 1
ATOM 740 C C . GLY A 1 100 ? -18.770 9.247 5.870 1.00 80.44 100 GLY A C 1
ATOM 741 O O . GLY A 1 100 ? -19.996 9.217 5.767 1.00 80.44 100 GLY A O 1
ATOM 742 N N . ALA A 1 101 ? -17.983 8.471 5.121 1.00 85.19 101 ALA A N 1
ATOM 743 C CA . ALA A 1 101 ? -18.471 7.527 4.120 1.00 85.19 101 ALA A CA 1
ATOM 744 C C . ALA A 1 101 ? -18.562 6.099 4.705 1.00 85.19 101 ALA A C 1
ATOM 746 O O . ALA A 1 101 ? -17.605 5.629 5.319 1.00 85.19 101 ALA A O 1
ATOM 747 N N . PRO A 1 102 ? -19.682 5.369 4.521 1.00 87.50 102 PRO A N 1
ATOM 748 C CA . PRO A 1 102 ? -19.822 4.010 5.044 1.00 87.50 102 PRO A CA 1
ATOM 749 C C . PRO A 1 102 ? -18.738 3.060 4.520 1.00 87.50 102 PRO A C 1
ATOM 751 O O . PRO A 1 102 ? -18.587 2.903 3.311 1.00 87.50 102 PRO A O 1
ATOM 754 N N . GLY A 1 103 ? -18.024 2.397 5.434 1.00 85.56 103 GLY A N 1
ATOM 755 C CA . GLY A 1 103 ? -16.961 1.443 5.097 1.00 85.56 103 GLY A CA 1
ATOM 756 C C . GLY A 1 103 ? -15.606 2.076 4.767 1.00 85.56 103 GLY A C 1
ATOM 757 O O . GLY A 1 103 ? -14.714 1.357 4.331 1.00 85.56 103 GLY A O 1
ATOM 758 N N . PHE A 1 104 ? -15.449 3.385 4.979 1.00 89.75 104 PHE A N 1
ATOM 759 C CA . PHE A 1 104 ? -14.190 4.099 4.785 1.00 89.75 104 PHE A CA 1
ATOM 760 C C . PHE A 1 104 ? -13.801 4.888 6.045 1.00 89.75 104 PHE A C 1
ATOM 762 O O . PHE A 1 104 ? -14.650 5.417 6.764 1.00 89.75 104 PHE A O 1
ATOM 769 N N . SER A 1 105 ? -12.502 4.988 6.302 1.00 91.12 105 SER A N 1
ATOM 770 C CA . SER A 1 105 ? -11.880 5.870 7.286 1.00 91.12 105 SER A CA 1
ATOM 771 C C . SER A 1 105 ? -11.183 7.033 6.587 1.00 91.12 105 SER A C 1
ATOM 773 O O . SER A 1 105 ? -11.020 7.038 5.370 1.00 91.12 105 SER A O 1
ATOM 775 N N . ASP A 1 106 ? -10.709 8.015 7.354 1.00 94.44 106 ASP A N 1
ATOM 776 C CA . ASP A 1 106 ? -9.624 8.869 6.859 1.00 94.44 106 ASP A CA 1
ATOM 777 C C . ASP A 1 106 ? -8.386 8.005 6.543 1.00 94.44 106 ASP A C 1
ATOM 779 O O . ASP A 1 106 ? -8.251 6.893 7.061 1.00 94.44 106 ASP A O 1
ATOM 783 N N . LEU A 1 107 ? -7.508 8.506 5.673 1.00 96.31 107 LEU A N 1
ATOM 784 C CA . LEU A 1 107 ? -6.357 7.750 5.187 1.00 96.31 107 LEU A CA 1
ATOM 785 C C . LEU A 1 107 ? -5.412 7.371 6.341 1.00 96.31 107 LEU A C 1
ATOM 787 O O . LEU A 1 107 ? -4.888 8.249 7.031 1.00 96.31 107 LEU A O 1
ATOM 791 N N . GLN A 1 108 ? -5.171 6.071 6.523 1.00 95.62 108 GLN A N 1
ATOM 792 C CA . GLN A 1 108 ? -4.120 5.554 7.402 1.00 95.62 108 GLN A CA 1
ATOM 793 C C . GLN A 1 108 ? -2.725 5.917 6.870 1.00 95.62 108 GLN A C 1
ATOM 795 O O . GLN A 1 108 ? -2.584 6.196 5.677 1.00 95.62 108 GLN A O 1
ATOM 800 N N . PRO A 1 109 ? -1.661 5.886 7.697 1.00 96.06 109 PRO A N 1
ATOM 801 C CA . PRO A 1 109 ? -0.307 6.180 7.234 1.00 96.06 109 PRO A CA 1
ATOM 802 C C . PRO A 1 109 ? 0.077 5.345 6.003 1.00 96.06 109 PRO A C 1
ATOM 804 O O . PRO A 1 109 ? 0.215 4.126 6.088 1.00 96.06 109 PRO A O 1
ATOM 807 N N . CYS A 1 110 ? 0.267 6.005 4.861 1.00 96.25 110 CYS A N 1
ATOM 808 C CA . CYS A 1 110 ? 0.628 5.364 3.599 1.00 96.25 110 CYS A CA 1
ATOM 809 C C . CYS A 1 110 ? 1.996 5.853 3.114 1.00 96.25 110 CYS A C 1
ATOM 811 O O . CYS A 1 110 ? 2.317 7.034 3.246 1.00 96.25 110 CYS A O 1
ATOM 813 N N . ARG A 1 111 ? 2.815 4.959 2.552 1.00 94.94 111 ARG A N 1
ATOM 814 C CA . ARG A 1 111 ? 4.097 5.313 1.915 1.00 94.94 111 ARG A CA 1
ATOM 815 C C . ARG A 1 111 ? 4.357 4.428 0.706 1.00 94.94 111 ARG A C 1
ATOM 817 O O . ARG A 1 111 ? 4.006 3.253 0.714 1.00 94.94 111 ARG A O 1
ATOM 824 N N . THR A 1 112 ? 5.030 4.971 -0.299 1.00 93.62 112 THR A N 1
ATOM 825 C CA . THR A 1 112 ? 5.471 4.207 -1.469 1.00 93.62 112 THR A CA 1
ATOM 826 C C . THR A 1 112 ? 6.965 4.345 -1.685 1.00 93.62 112 THR A C 1
ATOM 828 O O . THR A 1 112 ? 7.546 5.385 -1.380 1.00 93.62 112 THR A O 1
ATOM 831 N N . TYR A 1 113 ? 7.581 3.305 -2.238 1.00 91.56 113 TYR A N 1
ATOM 832 C CA . TYR A 1 113 ? 9.016 3.221 -2.487 1.00 91.56 113 TYR A CA 1
ATOM 833 C C . TYR A 1 113 ? 9.283 2.826 -3.938 1.00 91.56 113 TYR A C 1
ATOM 835 O O . TYR A 1 113 ? 8.619 1.937 -4.472 1.00 91.56 113 TYR A O 1
ATOM 843 N N . CYS A 1 114 ? 10.250 3.494 -4.570 1.00 91.94 114 CYS A N 1
ATOM 844 C CA . CYS A 1 114 ? 10.738 3.118 -5.892 1.00 91.94 114 CYS A CA 1
ATOM 845 C C . CYS A 1 114 ? 11.894 2.131 -5.728 1.00 91.94 114 CYS A C 1
ATOM 847 O O . CYS A 1 114 ? 12.931 2.496 -5.172 1.00 91.94 114 CYS A O 1
ATOM 849 N N . GLY A 1 115 ? 11.745 0.905 -6.215 1.00 87.62 115 GLY A N 1
ATOM 850 C CA . GLY A 1 115 ? 12.793 -0.102 -6.098 1.00 87.62 115 GLY A CA 1
ATOM 851 C C . GLY A 1 115 ? 12.357 -1.501 -6.506 1.00 87.62 115 GLY A C 1
ATOM 852 O O . GLY A 1 115 ? 11.179 -1.778 -6.717 1.00 87.62 115 GLY A O 1
ATOM 853 N N . ASP A 1 116 ? 13.339 -2.388 -6.623 1.00 85.94 116 ASP A N 1
ATOM 854 C CA . ASP A 1 116 ? 13.106 -3.817 -6.798 1.00 85.94 116 ASP A CA 1
ATOM 855 C C . ASP A 1 116 ? 12.828 -4.463 -5.433 1.00 85.94 116 ASP A C 1
ATOM 857 O O . ASP A 1 116 ? 13.643 -4.378 -4.510 1.00 85.94 116 ASP A O 1
ATOM 861 N N . PHE A 1 117 ? 11.679 -5.127 -5.300 1.00 83.06 117 PHE A N 1
ATOM 862 C CA . PHE A 1 117 ? 11.316 -5.815 -4.066 1.00 83.06 117 PHE A CA 1
ATOM 863 C C . PHE A 1 117 ? 12.118 -7.109 -3.814 1.00 83.06 117 PHE A C 1
ATOM 865 O O . PHE A 1 117 ? 12.032 -7.682 -2.728 1.00 83.06 117 PHE A O 1
ATOM 872 N N . TYR A 1 118 ? 12.929 -7.571 -4.766 1.00 81.00 118 TYR A N 1
ATOM 873 C CA . TYR A 1 118 ? 13.920 -8.623 -4.535 1.00 81.00 118 TYR A CA 1
ATOM 874 C C . TYR A 1 118 ? 15.250 -8.079 -3.985 1.00 81.00 118 TYR A C 1
ATOM 876 O O . TYR A 1 118 ? 16.025 -8.846 -3.413 1.00 81.00 118 TYR A O 1
ATOM 884 N N . ASP A 1 119 ? 15.501 -6.768 -4.087 1.00 73.81 119 ASP A N 1
ATOM 885 C CA . ASP A 1 119 ? 16.747 -6.110 -3.653 1.00 73.81 119 ASP A CA 1
ATOM 886 C C . ASP A 1 119 ? 16.588 -5.295 -2.348 1.00 73.81 119 ASP A C 1
ATOM 888 O O . ASP A 1 119 ? 17.409 -4.457 -1.973 1.00 73.81 119 ASP A O 1
ATOM 892 N N . LEU A 1 120 ? 15.529 -5.578 -1.582 1.00 59.22 120 LEU A N 1
ATOM 893 C CA . LEU A 1 120 ? 15.153 -4.850 -0.357 1.00 59.22 120 LEU A CA 1
ATOM 894 C C . LEU A 1 120 ? 16.190 -4.928 0.775 1.00 59.22 120 LEU A C 1
ATOM 896 O O . LEU A 1 120 ? 16.076 -4.231 1.785 1.00 59.22 120 LEU A O 1
ATOM 900 N N . THR A 1 121 ? 17.198 -5.790 0.636 1.00 52.66 121 THR A N 1
ATOM 901 C CA . THR A 1 121 ? 18.233 -6.010 1.651 1.00 52.66 121 THR A CA 1
ATOM 902 C C . THR A 1 121 ? 19.540 -5.267 1.371 1.00 52.66 121 THR A C 1
ATOM 904 O O . THR A 1 121 ? 20.345 -5.156 2.298 1.00 52.66 121 THR A O 1
ATOM 907 N N . ALA A 1 122 ? 19.758 -4.713 0.171 1.00 49.41 122 ALA A N 1
ATOM 908 C CA . ALA A 1 122 ? 21.035 -4.092 -0.202 1.00 49.41 122 ALA A CA 1
ATOM 909 C C . ALA A 1 122 ? 21.205 -2.635 0.266 1.00 49.41 122 ALA A C 1
ATOM 911 O O . ALA A 1 122 ? 22.325 -2.121 0.277 1.00 49.41 122 ALA A O 1
ATOM 912 N N . GLN A 1 123 ? 20.135 -1.968 0.710 1.00 49.84 123 GLN A N 1
ATOM 913 C CA . GLN A 1 123 ? 20.203 -0.609 1.255 1.00 49.84 123 GLN A CA 1
ATOM 914 C C . GLN A 1 123 ? 20.081 -0.632 2.784 1.00 49.84 123 GLN A C 1
ATOM 916 O O . GLN A 1 123 ? 19.106 -1.138 3.339 1.00 49.84 123 GLN A O 1
ATOM 921 N N . ALA A 1 124 ? 21.098 -0.109 3.477 1.00 50.59 124 ALA A N 1
ATOM 922 C CA . ALA A 1 124 ? 21.212 -0.182 4.938 1.00 50.59 124 ALA A CA 1
ATOM 923 C C . ALA A 1 124 ? 20.016 0.453 5.679 1.00 50.59 124 ALA A C 1
ATOM 925 O O . ALA A 1 124 ? 19.631 -0.056 6.730 1.00 50.59 124 ALA A O 1
ATOM 926 N N . ASP A 1 125 ? 19.391 1.470 5.077 1.00 55.00 125 ASP A N 1
ATOM 927 C CA . ASP A 1 125 ? 18.249 2.217 5.619 1.00 55.00 125 ASP A CA 1
ATOM 928 C C . ASP A 1 125 ? 16.916 1.863 4.932 1.00 55.00 125 ASP A C 1
ATOM 930 O O . ASP A 1 125 ? 15.978 2.662 4.938 1.00 55.00 125 ASP A O 1
ATOM 934 N N . HIS A 1 126 ? 16.815 0.685 4.297 1.00 56.28 126 HIS A N 1
ATOM 935 C CA . HIS A 1 126 ? 15.615 0.348 3.535 1.00 56.28 126 HIS A CA 1
ATOM 936 C C . HIS A 1 126 ? 14.381 0.246 4.461 1.00 56.28 126 HIS A C 1
ATOM 938 O O . HIS A 1 126 ? 14.371 -0.575 5.383 1.00 56.28 126 HIS A O 1
ATOM 944 N N . PRO A 1 127 ? 13.303 1.006 4.203 1.00 54.81 127 PRO A N 1
ATOM 945 C CA . PRO A 1 127 ? 12.147 1.144 5.099 1.00 54.81 127 PRO A CA 1
ATOM 946 C C . PRO A 1 127 ? 11.310 -0.130 5.286 1.00 54.81 127 PRO A C 1
ATOM 948 O O . PRO A 1 127 ? 10.420 -0.158 6.126 1.00 54.81 127 PRO A O 1
ATOM 951 N N . LEU A 1 128 ? 11.604 -1.187 4.529 1.00 59.16 128 LEU A N 1
ATOM 952 C CA . LEU A 1 128 ? 10.982 -2.507 4.679 1.00 59.16 128 LEU A CA 1
ATOM 953 C C . LEU A 1 128 ? 11.769 -3.455 5.585 1.00 59.16 128 LEU A C 1
ATOM 955 O O . LEU A 1 128 ? 11.248 -4.499 5.943 1.00 59.16 128 LEU A O 1
ATOM 959 N N . ARG A 1 129 ? 12.985 -3.089 6.018 1.00 60.59 129 ARG A N 1
ATOM 960 C CA . ARG A 1 129 ? 13.710 -3.843 7.057 1.00 60.59 129 ARG A CA 1
ATOM 961 C C . ARG A 1 129 ? 13.047 -3.742 8.436 1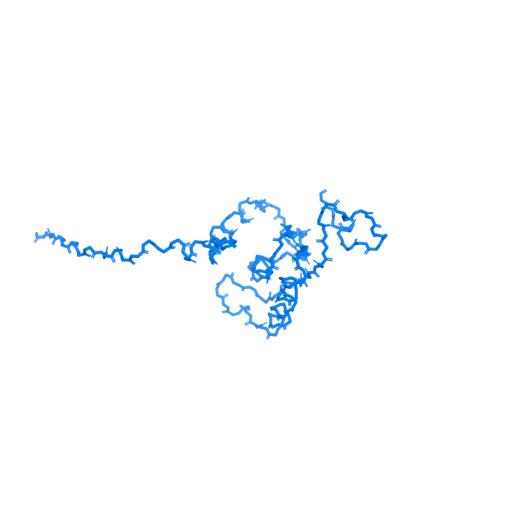.00 60.59 129 ARG A C 1
ATOM 963 O O . ARG A 1 129 ? 13.358 -4.546 9.304 1.00 60.59 129 ARG A O 1
ATOM 970 N N . SER A 1 130 ? 12.189 -2.742 8.650 1.00 52.41 130 SER A N 1
ATOM 971 C CA . SER A 1 130 ? 11.414 -2.540 9.884 1.00 52.41 130 SER A CA 1
ATOM 972 C C . SER A 1 130 ? 9.981 -3.076 9.802 1.00 52.41 130 SER A C 1
ATOM 974 O O . SER A 1 130 ? 9.216 -2.944 10.762 1.00 52.41 130 SER A O 1
ATOM 976 N N . VAL A 1 131 ? 9.599 -3.642 8.656 1.00 55.91 131 VAL A N 1
ATOM 977 C CA . VAL A 1 131 ? 8.363 -4.404 8.518 1.00 55.91 131 VAL A CA 1
ATOM 978 C C . VAL A 1 131 ? 8.732 -5.830 8.900 1.00 55.91 131 VAL A C 1
ATOM 980 O O . VAL A 1 131 ? 9.477 -6.478 8.172 1.00 55.91 131 VAL A O 1
ATOM 983 N N . ASP A 1 132 ? 8.285 -6.282 10.070 1.00 47.12 132 ASP A N 1
ATOM 984 C CA . ASP A 1 132 ? 8.364 -7.698 10.429 1.00 47.12 132 ASP A CA 1
ATOM 985 C C . ASP A 1 132 ? 7.488 -8.465 9.419 1.00 47.12 132 ASP A C 1
ATOM 987 O O . ASP A 1 132 ? 6.261 -8.376 9.483 1.00 47.12 132 ASP A O 1
ATOM 991 N N . ILE A 1 133 ? 8.119 -9.112 8.432 1.00 45.84 133 ILE A N 1
ATOM 992 C CA . ILE A 1 133 ? 7.469 -10.011 7.460 1.00 45.84 133 ILE A CA 1
ATOM 993 C C . ILE A 1 133 ? 7.400 -11.416 8.057 1.00 45.84 133 ILE A C 1
ATOM 995 O O . ILE A 1 133 ? 8.443 -11.874 8.582 1.00 45.84 133 ILE A O 1
#

Organism: NCBI:txid1034831

pLDDT: mean 78.93, std 22.47, range [31.91, 98.31]

Sequence (133 aa):
AAQHLGAGAAVAFGSDEATAELTYGEFDFRFFIDLITEAVGHQDPEQLTFLDLGSGAGRLVLGAGFVFPFRACLGVETVPALHYISEVALARAETLKCSGAPGFSDLQPCRTYCGDFYDLTAQADHPLRSVDI

Radius of gyration: 19.22 Å; chains: 1; bounding box: 74×31×44 Å